Protein AF-A0A2T8F4J6-F1 (afdb_mon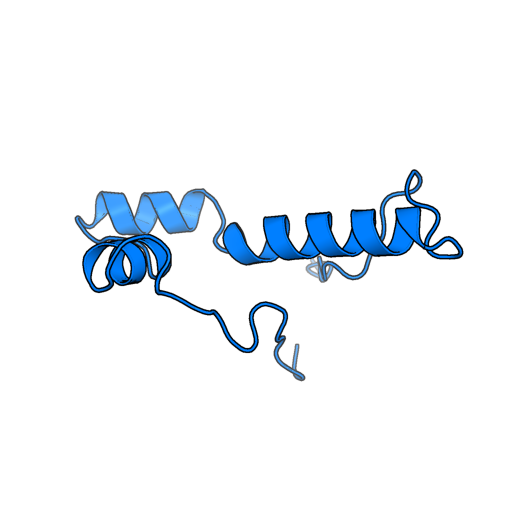omer)

Secondary structure (DSSP, 8-state):
-------TT---TT--TTSHHHHHHHHHHHHHHHHT-S-HHHHHHHHTTT---HHHHHHHHS-TT----SSTT---S--

pLDDT: mean 84.61, std 16.72, range [32.16, 97.62]

Organism: NCBI:txid2138300

Sequence (79 aa):
MTAQPTGGTEVPQGIDIHTTAGKLADLERRLDEAVHAGSAKAVEKQHAKGRRTARERIEMLFDEGSFVELDELARHRST

Solvent-accessible surface area (backbone atoms only — not comparable to full-atom values): 5293 Å² total; per-residue (Å²): 136,83,79,75,82,86,60,91,78,73,74,59,98,86,56,53,66,90,40,74,67,23,43,51,52,53,48,54,51,50,50,54,48,48,78,53,60,61,50,71,70,56,52,51,55,31,49,77,69,79,36,74,54,74,65,62,50,48,65,71,73,44,62,89,91,68,80,79,88,72,73,73,86,68,73,80,93,76,131

Radius of gyration: 15.9 Å; Cα contacts (8 Å, |Δi|>4): 31; chains: 1; bounding box: 36×26×39 Å

Mean predicted aligned error: 7.09 Å

Nearest PDB structures (foldseek):
  3mfm-assembly1_E  TM=9.676E-01  e=6.060E-06  Streptomyces coelicolor
  2bzr-assembly1_F  TM=9.084E-01  e=7.839E-05  Mycobacterium tuberculosis H37Rv
  2bzr-assembly1_B  TM=9.089E-01  e=1.019E-04  Mycobacterium tuberculosis H37Rv

Foldseek 3Di:
DDDDPPDLPDQPPPQDCVDPVSVVVSVVVLLVCLVCVPPPVNQVVQVVVVHHDPVVVVPVPDDPPPDDDDCSNDDDPDD

InterPro domains:
  IPR011762 Acetyl-coenzyme A carboxyltransferase, N-terminal [PS50980] (20-79)
  IPR029045 ClpP/crotonase-like domain superfamily [SSF52096] (23-77)
  IPR034733 Acetyl-coenzyme A carboxylase carboxyl transferase subunit beta [PF01039] (45-79)

Structure (mmCIF, N/CA/C/O backbone):
data_AF-A0A2T8F4J6-F1
#
_entry.id   AF-A0A2T8F4J6-F1
#
loop_
_atom_site.group_PDB
_atom_site.id
_atom_site.type_symbol
_atom_site.label_atom_id
_atom_site.label_alt_id
_atom_site.label_comp_id
_atom_site.label_asym_id
_atom_site.label_entity_id
_atom_site.label_seq_id
_atom_site.pdbx_PDB_ins_code
_atom_site.Cartn_x
_atom_site.Cartn_y
_atom_site.Cartn_z
_atom_site.occupancy
_atom_site.B_iso_or_equiv
_atom_site.auth_seq_id
_atom_site.auth_comp_id
_atom_site.auth_asym_id
_atom_site.auth_atom_id
_atom_site.pdbx_PDB_model_num
ATOM 1 N N . MET A 1 1 ? 18.574 -8.817 23.147 1.00 38.31 1 MET A N 1
ATOM 2 C CA . MET A 1 1 ? 17.752 -9.394 22.063 1.00 38.31 1 MET A CA 1
ATOM 3 C C . MET A 1 1 ? 17.655 -8.360 20.957 1.00 38.31 1 MET A C 1
ATOM 5 O O . MET A 1 1 ? 16.795 -7.494 21.006 1.00 38.31 1 MET A O 1
ATOM 9 N N . THR A 1 2 ? 18.616 -8.369 20.040 1.00 32.16 2 THR A N 1
ATOM 10 C CA . THR A 1 2 ? 18.643 -7.492 18.867 1.00 32.16 2 THR A CA 1
ATOM 11 C C . THR A 1 2 ? 17.572 -7.970 17.894 1.00 32.16 2 THR A C 1
ATOM 13 O O . THR A 1 2 ? 17.646 -9.092 17.398 1.00 32.16 2 THR A O 1
ATOM 16 N N . ALA A 1 3 ? 16.548 -7.148 17.669 1.00 36.34 3 ALA A N 1
ATOM 17 C CA . ALA A 1 3 ? 15.610 -7.366 16.581 1.00 36.34 3 ALA A CA 1
ATOM 18 C C . ALA A 1 3 ? 16.405 -7.303 15.270 1.00 36.34 3 ALA A C 1
ATOM 20 O O . ALA A 1 3 ? 17.022 -6.281 14.971 1.00 36.34 3 ALA A O 1
ATOM 21 N N . GLN A 1 4 ? 16.458 -8.411 14.532 1.00 33.00 4 GLN A N 1
ATOM 22 C CA . GLN A 1 4 ? 16.979 -8.399 13.170 1.00 33.00 4 GLN A CA 1
ATOM 23 C C . GLN A 1 4 ? 16.064 -7.502 12.325 1.00 33.00 4 GLN A C 1
ATOM 25 O O . GLN A 1 4 ? 14.842 -7.666 12.395 1.00 33.00 4 GLN A O 1
ATOM 30 N N . PRO A 1 5 ? 16.606 -6.547 11.554 1.00 39.41 5 PRO A N 1
ATOM 31 C CA . PRO A 1 5 ? 15.794 -5.767 10.644 1.00 39.41 5 PRO A CA 1
ATOM 32 C C . PRO A 1 5 ? 15.388 -6.695 9.499 1.00 39.41 5 PRO A C 1
ATOM 34 O O . PRO A 1 5 ? 16.192 -6.992 8.622 1.00 39.41 5 PRO A O 1
ATOM 37 N N . THR A 1 6 ? 14.144 -7.169 9.493 1.00 44.59 6 THR A N 1
ATOM 38 C CA . THR A 1 6 ? 13.545 -7.845 8.334 1.00 44.59 6 THR A CA 1
ATOM 39 C C . THR A 1 6 ? 13.251 -6.794 7.261 1.00 44.59 6 THR A C 1
ATOM 41 O O . THR A 1 6 ? 12.105 -6.429 7.007 1.00 44.59 6 THR A O 1
ATOM 44 N N . GLY A 1 7 ? 14.301 -6.192 6.705 1.00 50.38 7 GLY A N 1
ATOM 45 C CA . GLY A 1 7 ? 14.194 -5.300 5.562 1.00 50.38 7 GLY A CA 1
ATOM 46 C C . GLY A 1 7 ? 14.007 -6.159 4.321 1.00 50.38 7 GLY A C 1
ATOM 47 O O . GLY A 1 7 ? 14.872 -6.977 4.030 1.00 50.38 7 GLY A O 1
ATOM 48 N N . GLY A 1 8 ? 12.906 -5.980 3.582 1.00 58.62 8 GLY A N 1
ATOM 49 C CA . GLY A 1 8 ? 12.573 -6.724 2.349 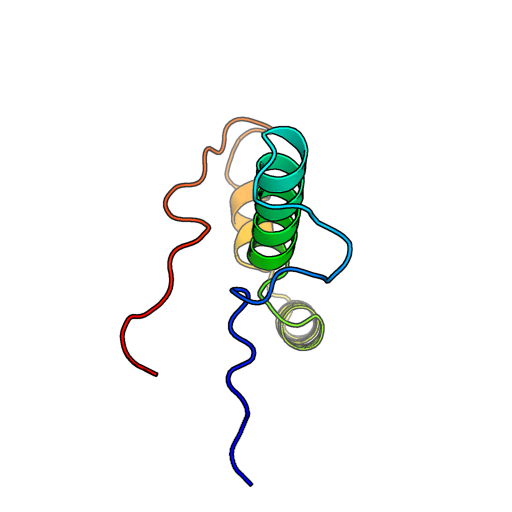1.00 58.62 8 GLY A CA 1
ATOM 50 C C . GLY A 1 8 ? 13.529 -6.499 1.161 1.00 58.62 8 GLY A C 1
ATOM 51 O O . GLY A 1 8 ? 13.097 -6.393 0.017 1.00 58.62 8 GLY A O 1
ATOM 52 N N . THR A 1 9 ? 14.816 -6.307 1.434 1.00 62.81 9 THR A N 1
ATOM 53 C CA . THR A 1 9 ? 15.947 -6.291 0.500 1.00 62.81 9 THR A CA 1
ATOM 54 C C . THR A 1 9 ? 16.523 -7.682 0.250 1.00 62.81 9 THR A C 1
ATOM 56 O O . THR A 1 9 ? 17.270 -7.847 -0.709 1.00 62.81 9 THR A O 1
ATOM 59 N N . GLU A 1 10 ? 16.194 -8.674 1.079 1.00 72.19 10 GLU A N 1
ATOM 60 C CA . GLU A 1 10 ? 16.631 -10.051 0.856 1.00 72.19 10 GLU A CA 1
ATOM 61 C C . GLU A 1 10 ? 15.815 -10.678 -0.275 1.00 72.19 10 GLU A C 1
ATOM 63 O O . GLU A 1 10 ? 14.598 -10.830 -0.187 1.00 72.19 10 GLU A O 1
ATOM 68 N N . VAL A 1 11 ? 16.501 -11.002 -1.368 1.00 78.94 11 VAL A N 1
ATOM 69 C CA . VAL A 1 11 ? 15.903 -11.686 -2.510 1.00 78.94 11 VAL A CA 1
ATOM 70 C C . VAL A 1 11 ? 15.951 -13.196 -2.245 1.00 78.94 11 VAL A C 1
ATOM 72 O O . VAL A 1 11 ? 17.028 -13.712 -1.933 1.00 78.94 11 VAL A O 1
ATOM 75 N N . PRO A 1 12 ? 14.826 -13.927 -2.361 1.00 82.94 12 PRO A N 1
ATOM 76 C CA . PRO A 1 12 ? 14.812 -15.379 -2.201 1.00 82.94 12 PRO A CA 1
ATOM 77 C C . PRO A 1 12 ? 15.798 -16.086 -3.140 1.00 82.94 12 PRO A C 1
ATOM 79 O O . PRO A 1 12 ? 15.942 -15.702 -4.300 1.00 82.94 12 PRO A O 1
ATOM 82 N N . GLN A 1 13 ? 16.408 -17.184 -2.677 1.00 77.31 13 GLN A N 1
ATOM 83 C CA . GLN A 1 13 ? 17.444 -17.940 -3.411 1.00 77.31 13 GLN A CA 1
ATOM 84 C C . GLN A 1 13 ? 16.981 -18.549 -4.758 1.00 77.31 13 GLN A C 1
ATOM 86 O O . GLN A 1 13 ? 17.793 -19.125 -5.473 1.00 77.31 13 GLN A O 1
ATOM 91 N N . GLY A 1 14 ? 15.700 -18.420 -5.125 1.00 85.00 14 GLY A N 1
ATOM 92 C CA . GLY A 1 14 ? 15.136 -18.876 -6.401 1.00 85.00 14 GLY A CA 1
ATOM 93 C C . GLY A 1 14 ? 14.938 -17.786 -7.462 1.00 85.00 14 GLY A C 1
ATOM 94 O O . GLY A 1 14 ? 14.492 -18.106 -8.560 1.00 85.00 14 GLY A O 1
ATOM 95 N N . ILE A 1 15 ? 15.237 -16.517 -7.159 1.00 90.50 15 ILE A N 1
ATOM 96 C CA . ILE A 1 15 ? 15.059 -15.403 -8.101 1.00 90.50 15 ILE A CA 1
ATOM 97 C C . ILE A 1 15 ? 16.422 -14.919 -8.603 1.00 90.50 15 ILE A C 1
ATOM 99 O O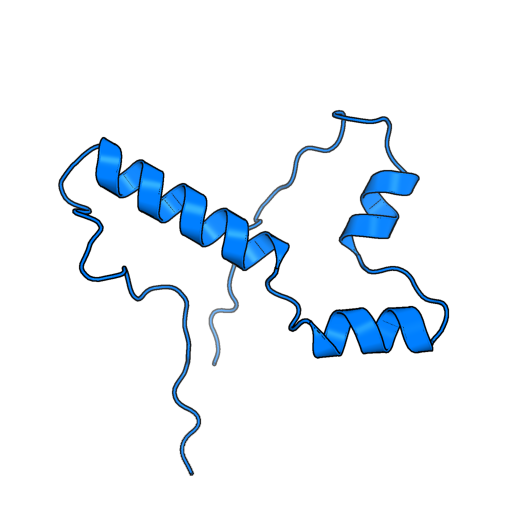 . ILE A 1 15 ? 17.202 -14.331 -7.854 1.00 90.50 15 ILE A O 1
ATOM 103 N N . ASP A 1 16 ? 16.694 -15.116 -9.895 1.00 93.69 16 ASP A N 1
ATOM 104 C CA . ASP A 1 16 ? 17.903 -14.593 -10.541 1.00 93.69 16 ASP A CA 1
ATOM 105 C C . ASP A 1 16 ? 17.737 -13.123 -10.962 1.00 93.69 16 ASP A C 1
ATOM 107 O O . ASP A 1 16 ? 17.258 -12.803 -12.057 1.00 93.69 16 ASP A O 1
ATOM 111 N N . ILE A 1 17 ? 18.201 -12.215 -10.103 1.00 93.38 17 ILE A N 1
ATOM 112 C CA . ILE A 1 17 ? 18.158 -10.758 -10.309 1.00 93.38 17 ILE A CA 1
ATOM 113 C C . ILE A 1 17 ? 19.009 -10.245 -11.476 1.00 93.38 17 ILE A C 1
ATOM 115 O O . ILE A 1 17 ? 18.921 -9.065 -11.828 1.00 93.38 17 ILE A O 1
ATOM 119 N N . HIS A 1 18 ? 19.849 -11.082 -12.083 1.00 94.75 18 HIS A N 1
ATOM 120 C CA . HIS A 1 18 ? 20.649 -10.689 -13.240 1.00 94.75 18 HIS A CA 1
ATOM 121 C C . HIS A 1 18 ? 19.891 -10.855 -14.562 1.00 94.75 18 HIS A C 1
ATOM 123 O O . HIS A 1 18 ? 20.350 -10.367 -15.595 1.00 94.75 18 HIS A O 1
ATOM 129 N 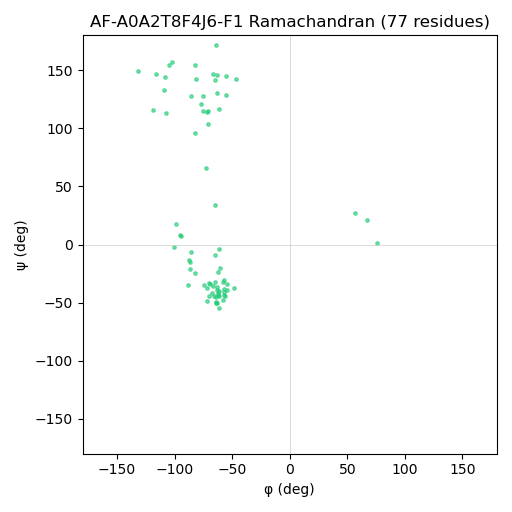N . THR A 1 19 ? 18.690 -11.436 -14.530 1.00 97.00 19 THR A N 1
ATOM 130 C CA . THR A 1 19 ? 17.795 -11.552 -15.688 1.00 97.00 19 THR A CA 1
ATOM 131 C C . THR A 1 19 ? 16.664 -10.526 -15.644 1.00 97.00 19 THR A C 1
ATOM 133 O O . THR A 1 19 ? 16.283 -10.032 -14.584 1.00 97.00 19 THR A O 1
ATOM 136 N N . THR A 1 20 ? 16.076 -10.210 -16.802 1.00 97.25 20 THR A N 1
ATOM 137 C CA . THR A 1 20 ? 14.858 -9.381 -16.853 1.00 97.25 20 THR A CA 1
ATOM 138 C C . THR A 1 20 ? 13.705 -10.050 -16.108 1.00 97.25 20 THR A C 1
ATOM 140 O O . THR A 1 20 ? 13.035 -9.399 -15.314 1.00 97.25 20 THR A O 1
ATOM 143 N N . ALA A 1 21 ? 13.510 -11.355 -16.321 1.00 96.81 21 ALA A N 1
ATOM 144 C CA . ALA A 1 21 ? 12.439 -12.111 -15.680 1.00 96.81 21 ALA A CA 1
ATOM 145 C C . ALA A 1 21 ? 12.581 -12.129 -14.150 1.00 96.81 21 ALA A C 1
ATOM 147 O O . ALA A 1 21 ? 11.608 -11.882 -13.445 1.00 96.81 21 ALA A O 1
ATOM 148 N N . GLY A 1 22 ? 13.788 -12.342 -13.620 1.00 96.12 22 GLY A N 1
ATOM 149 C CA . GLY A 1 22 ? 13.993 -12.346 -12.173 1.00 96.12 22 GLY A CA 1
ATOM 150 C C . GLY A 1 22 ? 13.859 -10.964 -11.532 1.00 96.12 22 GLY A C 1
ATOM 151 O O . GLY A 1 22 ? 13.326 -10.861 -10.432 1.00 96.12 22 GLY A O 1
ATOM 152 N N . LYS A 1 23 ? 14.232 -9.878 -12.224 1.00 95.12 23 LYS A N 1
ATOM 153 C CA . LYS A 1 23 ? 13.940 -8.513 -11.741 1.00 95.12 23 LYS A CA 1
ATOM 154 C C . LYS A 1 23 ? 12.439 -8.238 -11.652 1.00 95.12 23 LYS A C 1
ATOM 156 O O . LYS A 1 23 ? 12.008 -7.596 -10.700 1.00 95.12 23 LYS A O 1
ATOM 161 N N . LEU A 1 24 ? 11.656 -8.719 -12.622 1.00 96.25 24 LEU A N 1
ATOM 162 C CA . LEU A 1 24 ? 10.195 -8.611 -12.584 1.00 96.25 24 LEU A CA 1
ATOM 163 C C . LEU A 1 24 ? 9.607 -9.430 -11.428 1.00 96.25 24 LEU A C 1
ATOM 165 O O . LEU A 1 24 ? 8.805 -8.898 -10.669 1.00 96.25 24 LEU A O 1
ATOM 169 N N . ALA A 1 25 ? 10.077 -10.662 -11.222 1.00 95.12 25 ALA A N 1
ATOM 170 C CA . ALA A 1 25 ? 9.629 -11.498 -10.108 1.00 95.12 25 ALA A CA 1
ATOM 171 C C . ALA A 1 25 ? 9.937 -10.872 -8.732 1.00 95.12 25 ALA A C 1
ATOM 173 O O . ALA A 1 25 ? 9.117 -10.919 -7.817 1.00 95.12 25 ALA A O 1
ATOM 174 N N . ASP A 1 26 ? 11.108 -10.249 -8.569 1.00 93.94 26 ASP A N 1
ATOM 175 C CA . ASP A 1 26 ? 11.442 -9.529 -7.334 1.00 93.94 26 ASP A CA 1
ATOM 176 C C . ASP A 1 26 ? 10.606 -8.248 -7.155 1.00 93.94 26 ASP A C 1
ATOM 178 O O . ASP A 1 26 ? 10.246 -7.915 -6.026 1.00 93.94 26 ASP A O 1
ATOM 182 N N . LEU A 1 27 ? 10.252 -7.547 -8.239 1.00 92.62 27 LEU A N 1
ATOM 183 C CA . LEU A 1 27 ? 9.323 -6.415 -8.181 1.00 92.62 27 LEU A CA 1
ATOM 184 C C . LEU A 1 27 ? 7.934 -6.858 -7.707 1.00 92.62 27 LEU A C 1
ATOM 186 O O . LEU A 1 27 ? 7.411 -6.269 -6.766 1.00 92.62 27 LEU A O 1
ATOM 190 N N . GLU A 1 28 ? 7.368 -7.904 -8.311 1.00 92.19 28 GLU A N 1
ATOM 191 C CA . GLU A 1 28 ? 6.065 -8.465 -7.926 1.00 92.19 28 GLU A CA 1
ATOM 192 C C . GLU A 1 28 ? 6.046 -8.875 -6.451 1.00 92.19 28 GLU A C 1
ATOM 194 O O . GLU A 1 28 ? 5.122 -8.518 -5.722 1.00 92.19 28 GLU A O 1
ATOM 199 N N . ARG A 1 29 ? 7.114 -9.530 -5.976 1.00 91.19 29 ARG A N 1
ATOM 200 C CA . ARG A 1 29 ? 7.281 -9.870 -4.556 1.00 91.19 29 ARG A CA 1
ATOM 201 C C . ARG A 1 29 ? 7.241 -8.632 -3.658 1.00 91.19 29 ARG A C 1
ATOM 203 O O . ARG A 1 29 ? 6.565 -8.635 -2.636 1.00 91.19 29 ARG A O 1
ATOM 210 N N . ARG A 1 30 ? 7.985 -7.576 -4.002 1.00 90.44 30 ARG A N 1
ATOM 211 C CA . ARG A 1 30 ? 8.038 -6.346 -3.190 1.00 90.44 30 ARG A CA 1
ATOM 212 C C . ARG A 1 30 ? 6.708 -5.603 -3.179 1.00 90.44 30 ARG A C 1
ATOM 214 O O . ARG A 1 30 ? 6.381 -5.013 -2.155 1.00 90.44 30 ARG A O 1
ATOM 221 N N . LEU A 1 31 ? 5.978 -5.618 -4.295 1.00 90.12 31 LEU A N 1
ATOM 222 C CA . LEU A 1 31 ? 4.631 -5.059 -4.372 1.00 90.12 31 LEU A CA 1
ATOM 223 C C . LEU A 1 31 ? 3.690 -5.840 -3.454 1.00 90.12 31 LEU A C 1
ATOM 225 O O . LEU A 1 31 ? 3.061 -5.236 -2.594 1.00 90.12 31 LEU A O 1
ATOM 229 N N . ASP A 1 32 ? 3.679 -7.172 -3.534 1.00 87.56 32 ASP A N 1
ATOM 230 C CA . ASP A 1 32 ? 2.869 -8.007 -2.639 1.00 87.56 32 ASP A CA 1
ATOM 231 C C . ASP A 1 32 ? 3.183 -7.735 -1.155 1.00 87.56 32 ASP A C 1
ATOM 233 O O . ASP A 1 32 ? 2.280 -7.515 -0.347 1.00 87.56 32 ASP A O 1
ATOM 237 N N . GLU A 1 33 ? 4.464 -7.630 -0.800 1.00 85.31 33 GLU A N 1
ATOM 238 C CA . GLU A 1 33 ? 4.890 -7.269 0.555 1.00 85.31 33 GLU A CA 1
ATOM 239 C C . GLU A 1 33 ? 4.447 -5.864 0.980 1.00 85.31 33 GLU A C 1
ATOM 241 O O . GLU A 1 33 ? 4.135 -5.665 2.152 1.00 85.31 33 GLU A O 1
ATOM 246 N N . ALA A 1 34 ? 4.433 -4.885 0.072 1.00 83.88 34 ALA A N 1
ATOM 247 C CA . ALA A 1 34 ? 4.021 -3.515 0.370 1.00 83.88 34 ALA A CA 1
ATOM 248 C C . ALA A 1 34 ? 2.509 -3.422 0.620 1.00 83.88 34 ALA A C 1
ATOM 250 O O . ALA A 1 34 ? 2.087 -2.840 1.624 1.00 83.88 34 ALA A O 1
ATOM 251 N N . VAL A 1 35 ? 1.704 -4.084 -0.219 1.00 80.25 35 VAL A N 1
ATOM 252 C CA . VAL A 1 35 ? 0.249 -4.203 -0.035 1.00 80.25 35 VAL A CA 1
ATOM 253 C C . VAL A 1 35 ? -0.083 -4.840 1.314 1.00 80.25 35 VAL A C 1
ATOM 255 O O . VAL A 1 35 ? -0.976 -4.379 2.031 1.00 80.25 35 VAL A O 1
ATOM 258 N N . HIS A 1 36 ? 0.678 -5.865 1.694 1.00 73.62 36 HIS A N 1
ATOM 259 C CA . HIS A 1 36 ? 0.485 -6.622 2.928 1.00 73.62 36 HIS A CA 1
ATOM 260 C C . HIS A 1 36 ? 1.431 -6.188 4.063 1.00 73.62 36 HIS A C 1
ATOM 262 O O . HIS A 1 36 ? 1.584 -6.907 5.053 1.00 73.62 36 HIS A O 1
ATOM 268 N N . ALA A 1 37 ? 2.045 -4.999 3.976 1.00 65.81 37 ALA A N 1
ATOM 269 C CA . ALA A 1 37 ? 3.054 -4.538 4.940 1.00 65.81 37 ALA A CA 1
ATOM 270 C C . ALA A 1 37 ? 2.494 -4.388 6.366 1.00 65.81 37 ALA A C 1
ATOM 272 O O . ALA A 1 37 ? 3.220 -4.461 7.363 1.00 65.81 37 ALA A O 1
ATOM 273 N N . GLY A 1 38 ? 1.179 -4.199 6.492 1.00 67.94 38 GLY A N 1
ATOM 274 C CA . GLY A 1 38 ? 0.497 -4.354 7.765 1.00 67.94 38 GLY A CA 1
ATOM 275 C C . GLY A 1 38 ? 0.433 -5.828 8.147 1.00 67.94 38 GLY A C 1
ATOM 276 O O . GLY A 1 38 ? -0.281 -6.588 7.507 1.00 67.94 38 GLY A O 1
ATOM 277 N N . SER A 1 39 ? 1.100 -6.227 9.240 1.00 73.81 39 SER A N 1
ATOM 278 C CA . SER A 1 39 ? 0.941 -7.590 9.777 1.00 73.81 39 SER A CA 1
ATOM 279 C C . SER A 1 39 ? -0.546 -7.961 9.860 1.00 73.81 39 SER A C 1
ATOM 281 O O . SER A 1 39 ? -1.348 -7.111 10.256 1.00 73.81 39 SER A O 1
ATOM 283 N N . ALA A 1 40 ? -0.918 -9.213 9.574 1.00 82.44 40 ALA A N 1
ATOM 284 C CA . ALA A 1 40 ? -2.309 -9.673 9.696 1.00 82.44 40 ALA A CA 1
ATOM 285 C C . ALA A 1 40 ? -2.929 -9.263 11.049 1.00 82.44 40 ALA A C 1
ATOM 287 O O . ALA A 1 40 ? -4.046 -8.768 11.130 1.00 82.44 40 ALA A O 1
ATOM 288 N N . LYS A 1 41 ? -2.127 -9.304 12.120 1.00 83.50 41 LYS A N 1
ATOM 289 C CA . LYS A 1 41 ? -2.495 -8.813 13.455 1.00 83.50 41 LYS A CA 1
ATOM 290 C C . LYS A 1 41 ? -2.914 -7.334 13.496 1.00 83.50 41 LYS A C 1
ATOM 292 O O . LYS A 1 41 ? -3.784 -6.962 14.280 1.00 83.50 41 LYS A O 1
ATOM 297 N N . ALA A 1 42 ? -2.262 -6.465 12.729 1.00 86.00 42 ALA A N 1
ATOM 298 C CA . ALA A 1 42 ? -2.590 -5.045 12.644 1.00 86.00 42 ALA A CA 1
ATOM 299 C C . ALA A 1 42 ? -3.899 -4.803 11.881 1.00 86.00 42 ALA A C 1
ATOM 301 O O . ALA A 1 42 ? -4.670 -3.939 12.303 1.00 86.00 42 ALA A O 1
ATOM 302 N N . VAL A 1 43 ? -4.154 -5.579 10.823 1.00 89.44 43 VAL A N 1
ATOM 303 C CA . VAL A 1 43 ? -5.423 -5.577 10.076 1.00 89.44 43 VAL A CA 1
ATOM 304 C C . VAL A 1 43 ? -6.567 -5.991 11.000 1.00 89.44 43 VAL A C 1
ATOM 306 O O . VAL A 1 43 ? -7.459 -5.184 11.262 1.00 89.44 43 VAL A O 1
ATOM 309 N N . GLU A 1 44 ? -6.444 -7.154 11.641 1.00 90.12 44 GLU A N 1
ATOM 310 C CA . GLU A 1 44 ? -7.420 -7.656 12.617 1.00 90.12 44 GLU A CA 1
ATOM 311 C C . GLU A 1 44 ? -7.679 -6.653 13.747 1.00 90.12 44 GLU A C 1
ATOM 313 O O . GLU A 1 44 ? -8.810 -6.426 14.168 1.00 90.12 44 GLU A O 1
ATOM 318 N N . LYS A 1 45 ? -6.635 -5.965 14.226 1.00 92.19 45 LYS A N 1
ATOM 319 C CA . LYS A 1 45 ? -6.778 -4.927 15.256 1.00 92.19 45 LYS A CA 1
ATOM 320 C C . LYS A 1 45 ? -7.591 -3.719 14.778 1.00 92.19 45 LYS A C 1
ATOM 322 O O . LYS A 1 45 ? -8.220 -3.068 15.616 1.00 92.19 45 LYS A O 1
ATOM 327 N N . GLN A 1 46 ? -7.544 -3.358 13.494 1.00 94.44 46 GLN A N 1
ATOM 328 C CA . GLN A 1 46 ? -8.410 -2.305 12.949 1.00 94.44 46 GLN A CA 1
ATOM 329 C C . GLN A 1 46 ? -9.851 -2.797 12.865 1.00 94.44 46 GLN A C 1
ATOM 331 O O . GLN A 1 46 ? -10.745 -2.126 13.390 1.00 94.44 46 GLN A O 1
ATOM 336 N N . HIS A 1 47 ? -10.061 -3.988 12.308 1.00 94.94 47 HIS A N 1
ATOM 337 C CA . HIS A 1 47 ? -11.392 -4.571 12.146 1.00 94.94 47 HIS A CA 1
ATOM 338 C C . HIS A 1 47 ? -12.087 -4.812 13.488 1.00 94.94 47 HIS A C 1
ATOM 340 O O . HIS A 1 47 ? -13.238 -4.418 13.657 1.00 94.94 47 HIS A O 1
ATOM 346 N N . ALA A 1 48 ? -11.366 -5.303 14.499 1.00 95.88 48 ALA A N 1
ATOM 347 C CA . ALA A 1 48 ? -11.872 -5.469 15.865 1.00 95.88 48 ALA A CA 1
ATOM 348 C C . ALA A 1 48 ? -12.318 -4.147 16.522 1.00 95.88 48 ALA A C 1
ATOM 350 O O . ALA A 1 48 ? -13.090 -4.150 17.477 1.00 95.88 48 ALA A O 1
ATOM 351 N N . LYS A 1 49 ? -11.843 -3.000 16.021 1.00 95.94 49 LYS A N 1
ATOM 352 C CA . LYS A 1 49 ? -12.269 -1.658 16.453 1.00 95.94 49 LYS A CA 1
ATOM 353 C C . LYS A 1 49 ? -13.389 -1.074 15.584 1.00 95.94 49 LYS A C 1
ATOM 355 O O . LYS A 1 49 ? -13.685 0.112 15.721 1.00 95.94 49 LYS A O 1
ATOM 360 N N . GLY A 1 50 ? -13.955 -1.851 14.659 1.00 95.94 50 GLY A N 1
ATOM 361 C CA . GLY A 1 50 ? -14.928 -1.380 13.672 1.00 95.94 50 GLY A CA 1
ATOM 362 C C . GLY A 1 50 ? -14.335 -0.412 12.644 1.00 95.94 50 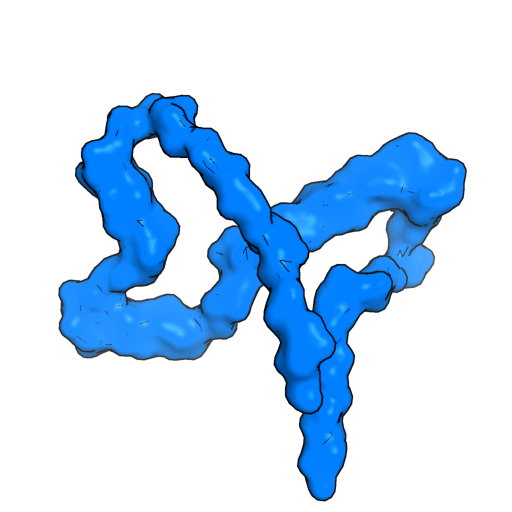GLY A C 1
ATOM 363 O O . GLY A 1 50 ? -15.063 0.387 12.060 1.00 95.94 50 GLY A O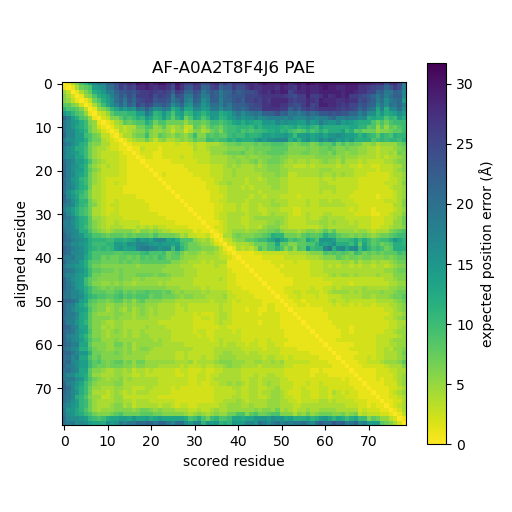 1
ATOM 364 N N . ARG A 1 51 ? -13.008 -0.422 12.454 1.00 96.19 51 ARG A N 1
ATOM 365 C CA . ARG A 1 51 ? -12.306 0.457 11.511 1.00 96.19 51 ARG A CA 1
ATOM 366 C C . ARG A 1 51 ? -11.818 -0.338 10.312 1.00 96.19 51 ARG A C 1
ATOM 368 O O . ARG A 1 51 ? -11.345 -1.456 10.461 1.00 96.19 51 ARG A O 1
ATOM 375 N N . ARG A 1 52 ? -11.851 0.300 9.146 1.00 93.81 52 ARG A N 1
ATOM 376 C CA . ARG A 1 52 ? -11.230 -0.209 7.919 1.00 93.81 52 ARG A CA 1
ATOM 377 C C . ARG A 1 52 ? -9.738 0.103 7.867 1.00 93.81 52 ARG A C 1
ATOM 379 O O . ARG A 1 52 ? -9.301 1.092 8.477 1.00 93.81 52 ARG A O 1
ATOM 386 N N . THR A 1 53 ? -8.970 -0.695 7.138 1.00 92.81 53 THR A N 1
ATOM 387 C CA . THR A 1 53 ? -7.564 -0.414 6.813 1.00 92.81 53 THR A CA 1
ATOM 388 C C . THR A 1 53 ? -7.445 0.841 5.938 1.00 92.81 53 THR A C 1
ATOM 390 O O . THR A 1 53 ? -8.446 1.429 5.530 1.00 92.81 53 THR A O 1
ATOM 393 N N . ALA A 1 54 ? -6.223 1.325 5.700 1.00 91.38 54 ALA A N 1
ATOM 394 C CA . ALA A 1 54 ? -6.025 2.481 4.825 1.00 91.38 54 ALA A CA 1
ATOM 395 C C . ALA A 1 54 ? -6.458 2.174 3.380 1.00 91.38 54 ALA A C 1
ATOM 397 O O . ALA A 1 54 ? -7.204 2.959 2.801 1.00 91.38 54 ALA A O 1
ATOM 398 N N . ARG A 1 55 ? -6.065 1.009 2.845 1.00 91.38 55 ARG A N 1
ATOM 399 C CA . ARG A 1 55 ? -6.377 0.597 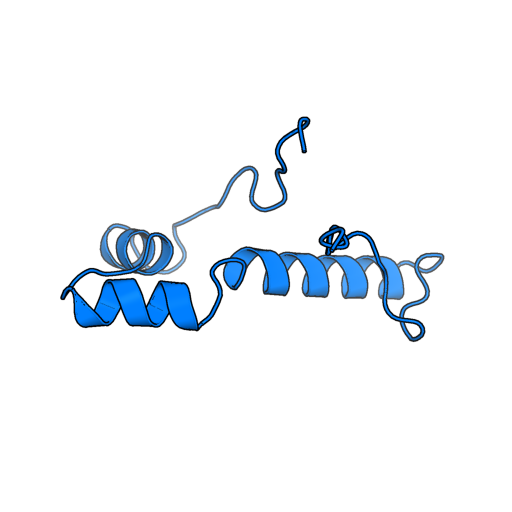1.470 1.00 91.38 55 ARG A CA 1
ATOM 400 C C . ARG A 1 55 ? -7.872 0.337 1.263 1.00 91.38 55 ARG A C 1
ATOM 402 O O . ARG A 1 55 ? -8.450 0.887 0.338 1.00 91.38 55 ARG A O 1
ATOM 409 N N . GLU A 1 56 ? -8.536 -0.312 2.219 1.00 93.56 56 GLU A N 1
ATOM 410 C CA . GLU A 1 56 ? -10.001 -0.481 2.194 1.00 93.56 56 GLU A CA 1
ATOM 411 C C . GLU A 1 56 ? -10.759 0.857 2.147 1.00 93.56 56 GLU A C 1
ATOM 413 O O . GLU A 1 56 ? -11.847 0.948 1.586 1.00 93.56 56 GLU A O 1
ATOM 418 N N . ARG A 1 57 ? -10.227 1.924 2.760 1.00 95.62 57 ARG A N 1
ATOM 419 C CA . ARG A 1 57 ? -10.863 3.253 2.686 1.00 95.62 57 ARG A CA 1
ATOM 420 C C . ARG A 1 57 ? -10.670 3.907 1.325 1.00 95.62 57 ARG A C 1
ATOM 422 O O . ARG A 1 57 ? -11.564 4.626 0.896 1.00 95.62 57 ARG A O 1
ATOM 429 N N . ILE A 1 58 ? -9.522 3.684 0.689 1.00 95.00 58 ILE A N 1
ATOM 430 C CA . ILE A 1 58 ? -9.236 4.166 -0.667 1.00 95.00 58 ILE A CA 1
ATOM 431 C C . ILE A 1 58 ? -10.203 3.495 -1.647 1.00 95.00 58 ILE A C 1
ATOM 433 O O . ILE A 1 58 ? -10.901 4.195 -2.371 1.00 95.00 58 ILE A O 1
ATOM 437 N N . GLU A 1 59 ? -10.330 2.169 -1.587 1.00 94.62 59 GLU A N 1
ATOM 438 C CA . GLU A 1 59 ? -11.238 1.383 -2.441 1.00 94.62 59 GLU A CA 1
ATOM 439 C C . GLU A 1 59 ? -12.704 1.818 -2.335 1.00 94.62 59 GLU A C 1
ATOM 441 O O . GLU A 1 59 ? -13.458 1.719 -3.293 1.00 94.62 59 GLU A O 1
ATOM 446 N N . MET A 1 60 ? -13.122 2.322 -1.175 1.00 96.12 60 MET A N 1
ATOM 447 C CA . MET A 1 60 ? -14.476 2.840 -0.990 1.00 96.12 60 MET A CA 1
ATOM 448 C C . MET A 1 60 ? -14.688 4.273 -1.466 1.00 96.12 60 MET A C 1
ATOM 450 O O . MET A 1 60 ? -15.833 4.687 -1.643 1.00 96.12 60 MET A O 1
ATOM 454 N N . LEU A 1 61 ? -13.619 5.062 -1.522 1.00 97.38 61 LEU A N 1
ATOM 455 C CA . LEU A 1 61 ? -13.692 6.485 -1.832 1.00 97.38 61 LEU A CA 1
ATOM 456 C C . LEU A 1 61 ? -13.620 6.734 -3.339 1.00 97.38 61 LEU A C 1
ATOM 458 O O . LEU A 1 61 ? -14.233 7.683 -3.822 1.00 97.38 61 LEU A O 1
ATOM 462 N N . PHE A 1 62 ? -12.849 5.916 -4.048 1.00 97.44 62 PHE A N 1
ATOM 463 C CA . PHE A 1 62 ? -12.570 6.078 -5.468 1.00 97.44 62 PHE A CA 1
ATOM 464 C C . PHE A 1 62 ? -13.346 5.073 -6.314 1.00 97.44 62 PHE A C 1
ATOM 466 O O . PHE A 1 62 ? -13.674 3.981 -5.855 1.00 97.44 62 PHE A O 1
ATOM 473 N N . ASP A 1 63 ? -13.592 5.433 -7.572 1.00 97.62 63 ASP A N 1
ATOM 474 C CA . ASP A 1 63 ? -14.155 4.503 -8.545 1.00 97.62 63 ASP A CA 1
ATOM 475 C C . ASP A 1 63 ? -13.191 3.333 -8.772 1.00 97.62 63 ASP A C 1
ATOM 477 O O . ASP A 1 63 ? -11.963 3.500 -8.766 1.00 97.62 63 ASP A O 1
ATOM 481 N N . GLU A 1 64 ? -13.745 2.148 -9.004 1.00 95.69 64 GLU A N 1
ATOM 482 C CA . GLU A 1 64 ? -12.963 0.937 -9.226 1.00 95.69 64 GLU A CA 1
ATOM 483 C C . GLU A 1 64 ? -11.967 1.125 -10.385 1.00 95.69 64 GLU A C 1
ATOM 485 O O . GLU A 1 64 ? -12.316 1.591 -11.470 1.00 95.69 64 GLU A O 1
ATOM 490 N N . GLY A 1 65 ? -10.696 0.798 -10.134 1.00 94.31 65 GLY A N 1
ATOM 491 C CA . GLY A 1 65 ? -9.611 0.932 -11.112 1.00 94.31 65 GLY A CA 1
ATOM 492 C C . GLY A 1 65 ? -9.104 2.360 -11.361 1.00 94.31 65 GLY A C 1
ATOM 493 O O . GLY A 1 65 ? -8.198 2.532 -12.173 1.00 94.31 65 GLY A O 1
ATOM 494 N N . SER A 1 66 ? -9.640 3.382 -10.681 1.00 96.69 66 SER A N 1
ATOM 495 C CA . SER A 1 66 ? -9.209 4.780 -10.873 1.00 96.69 66 SER A CA 1
ATOM 496 C C . SER A 1 66 ? -8.010 5.197 -10.012 1.00 96.69 66 SER A C 1
ATOM 49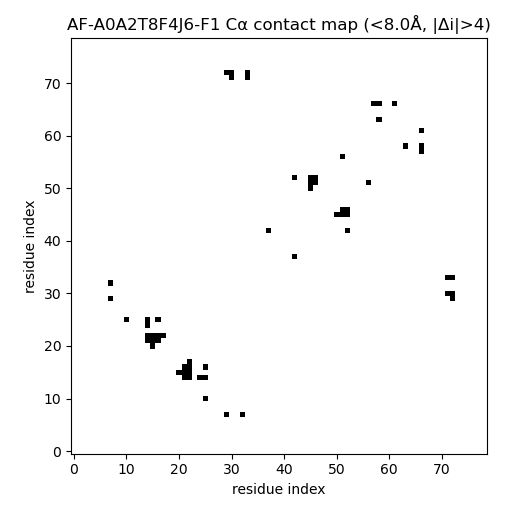8 O O . SER A 1 66 ? -7.320 6.166 -10.335 1.00 96.69 66 SER A O 1
ATOM 500 N N . PHE A 1 67 ? -7.747 4.484 -8.914 1.00 96.81 67 PHE A N 1
ATOM 501 C CA . PHE A 1 67 ? -6.665 4.819 -7.993 1.00 96.81 67 PHE A CA 1
ATOM 502 C C . PHE A 1 67 ? -5.294 4.434 -8.566 1.00 96.81 67 PHE A C 1
ATOM 504 O O . PHE A 1 67 ? -5.066 3.285 -8.941 1.00 96.81 67 PHE A O 1
ATOM 511 N N . VAL A 1 68 ? -4.366 5.394 -8.584 1.00 95.81 68 VAL A N 1
ATOM 512 C CA . VAL A 1 68 ? -2.960 5.193 -8.963 1.00 95.81 68 VAL A CA 1
ATOM 513 C C . VAL A 1 68 ? -2.088 5.539 -7.762 1.00 95.81 68 VAL A C 1
ATOM 515 O O . VAL A 1 68 ? -2.074 6.684 -7.310 1.00 95.81 68 VAL A O 1
ATOM 518 N N . GLU A 1 69 ? -1.379 4.543 -7.236 1.00 94.00 69 GLU A N 1
ATOM 519 C CA . GLU A 1 69 ? -0.552 4.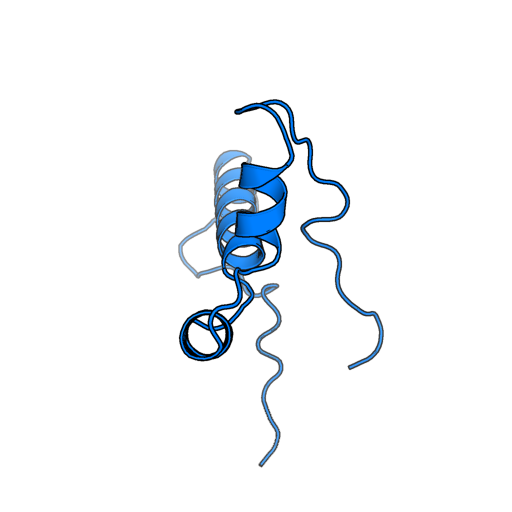696 -6.040 1.00 94.00 69 GLU A CA 1
ATOM 520 C C . GLU A 1 69 ? 0.808 5.326 -6.365 1.00 94.00 69 GLU A C 1
ATOM 522 O O . GLU A 1 69 ? 1.421 5.047 -7.397 1.00 94.00 69 GLU A O 1
ATOM 527 N N . LEU A 1 70 ? 1.281 6.187 -5.465 1.00 95.38 70 LEU A N 1
ATOM 528 C CA . LEU A 1 70 ? 2.604 6.801 -5.526 1.00 95.38 70 LEU A CA 1
ATOM 529 C C . LEU A 1 70 ? 3.422 6.347 -4.319 1.00 95.38 70 LEU A C 1
ATOM 531 O O . LEU A 1 70 ? 2.877 6.167 -3.233 1.00 95.38 70 LEU A O 1
ATOM 535 N N . ASP A 1 71 ? 4.733 6.210 -4.512 1.00 93.00 71 ASP A N 1
ATOM 536 C CA . ASP A 1 71 ? 5.698 5.916 -3.447 1.00 93.00 71 ASP A CA 1
ATOM 537 C C . ASP A 1 71 ? 5.419 4.622 -2.641 1.00 93.00 71 ASP A C 1
ATOM 539 O O . ASP A 1 71 ? 5.864 4.498 -1.501 1.00 93.00 71 ASP A O 1
ATOM 543 N N . GLU A 1 72 ? 4.758 3.619 -3.237 1.00 91.38 72 GLU A N 1
ATOM 544 C CA . GLU A 1 72 ? 4.361 2.351 -2.580 1.00 91.38 72 GLU A CA 1
ATOM 545 C C . GLU A 1 72 ? 5.536 1.609 -1.908 1.00 91.38 72 GLU A C 1
ATOM 547 O O . GLU A 1 72 ? 5.393 0.997 -0.852 1.00 91.38 72 GLU A O 1
ATOM 552 N N . LEU A 1 73 ? 6.737 1.701 -2.487 1.00 90.81 73 LEU A N 1
ATOM 553 C CA . LEU A 1 73 ? 7.942 1.029 -1.986 1.00 90.81 73 LEU A CA 1
ATOM 554 C C . LEU A 1 73 ? 8.820 1.922 -1.090 1.00 90.81 73 LEU A C 1
ATOM 556 O O . LEU A 1 73 ? 9.951 1.545 -0.757 1.00 90.81 73 LEU A O 1
ATOM 560 N N . ALA A 1 74 ? 8.350 3.117 -0.718 1.00 90.31 74 ALA A N 1
ATOM 561 C CA . ALA A 1 74 ? 9.122 4.049 0.092 1.00 90.31 74 ALA A CA 1
ATOM 562 C C . ALA A 1 74 ? 9.396 3.494 1.499 1.00 90.31 74 ALA A C 1
ATOM 564 O O . ALA A 1 74 ? 8.553 2.874 2.145 1.00 90.31 74 ALA A O 1
ATOM 565 N N . ARG A 1 75 ? 10.606 3.752 2.007 1.00 85.44 75 ARG A N 1
ATOM 566 C CA . ARG A 1 75 ? 11.025 3.371 3.362 1.00 85.44 75 ARG A CA 1
ATOM 567 C C . ARG A 1 75 ? 11.675 4.546 4.075 1.00 85.44 75 ARG A C 1
ATOM 569 O O . ARG A 1 75 ? 12.306 5.403 3.455 1.00 85.44 75 ARG A O 1
ATOM 576 N N . HIS A 1 76 ? 11.529 4.569 5.397 1.00 89.31 76 HIS A N 1
ATOM 577 C CA . HIS A 1 76 ? 12.189 5.566 6.229 1.00 89.31 76 HIS A CA 1
ATOM 578 C C . HIS A 1 76 ? 13.716 5.379 6.202 1.00 89.31 76 HIS A C 1
ATOM 580 O O . HIS A 1 76 ? 14.207 4.255 6.109 1.00 89.31 76 HIS A O 1
ATOM 586 N N . ARG A 1 77 ? 14.471 6.483 6.285 1.00 86.94 77 ARG A N 1
ATOM 587 C CA . ARG A 1 77 ? 15.948 6.462 6.237 1.00 86.94 77 ARG A CA 1
ATOM 588 C C . ARG A 1 77 ? 16.619 6.255 7.593 1.00 86.94 77 ARG A C 1
ATOM 590 O O . ARG A 1 77 ? 17.812 5.981 7.626 1.00 86.94 77 ARG A O 1
ATOM 597 N N . SER A 1 78 ? 15.876 6.382 8.686 1.00 82.31 78 SER A N 1
ATOM 598 C CA . SER A 1 78 ? 16.376 6.085 10.031 1.00 82.31 78 SER A CA 1
ATOM 599 C C . SER A 1 78 ? 15.719 4.819 10.567 1.00 82.31 78 SER A C 1
ATOM 601 O O . SER A 1 78 ? 14.502 4.656 10.486 1.00 82.31 78 SER A O 1
ATOM 603 N N . THR A 1 79 ? 16.528 3.931 11.115 1.00 65.88 79 THR A N 1
ATOM 604 C CA . THR A 1 79 ? 16.094 2.691 11.765 1.00 65.88 79 THR A CA 1
ATOM 605 C C . THR A 1 79 ? 16.399 2.760 13.243 1.00 65.88 79 THR A C 1
ATOM 607 O O . THR A 1 79 ? 17.535 3.191 13.551 1.00 65.88 79 THR A O 1
#